Protein AF-A0A6J4C151-F1 (afdb_monomer_lite)

Radius of gyration: 18.86 Å; chains: 1; bounding box: 38×28×60 Å

pLDDT: mean 83.02, std 11.81, range [50.34, 97.19]

Structure (mmCIF, N/CA/C/O backbone):
data_AF-A0A6J4C151-F1
#
_entry.id   AF-A0A6J4C151-F1
#
loop_
_atom_site.group_PDB
_atom_site.id
_atom_site.type_symbol
_ato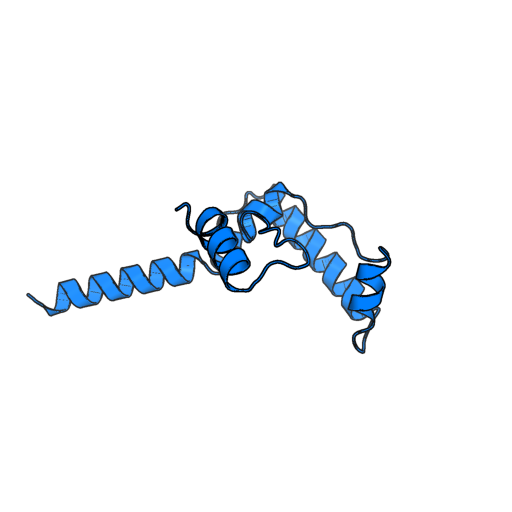m_site.label_atom_id
_atom_site.label_alt_id
_atom_site.label_comp_id
_atom_site.label_asym_id
_atom_site.label_entity_id
_atom_site.label_seq_id
_atom_site.pdbx_PDB_ins_code
_atom_site.Cartn_x
_atom_site.Cartn_y
_atom_site.Cartn_z
_atom_site.occupancy
_atom_site.B_iso_or_equiv
_atom_site.auth_seq_id
_atom_site.auth_comp_id
_atom_site.auth_asym_id
_atom_site.auth_atom_id
_atom_site.pdbx_PDB_model_num
ATOM 1 N N . MET A 1 1 ? 0.655 -10.866 43.749 1.00 53.38 1 MET A N 1
ATOM 2 C CA . MET A 1 1 ? -0.106 -10.096 42.730 1.00 53.38 1 MET A CA 1
ATOM 3 C C . MET A 1 1 ? 0.622 -9.912 41.384 1.00 53.38 1 MET A C 1
ATOM 5 O O . MET A 1 1 ? 0.074 -9.302 40.478 1.00 53.38 1 MET A O 1
ATOM 9 N N . THR A 1 2 ? 1.808 -10.494 41.179 1.00 57.44 2 THR A N 1
ATOM 10 C CA . THR A 1 2 ? 2.691 -10.207 40.026 1.00 57.44 2 THR A CA 1
ATOM 11 C C . THR A 1 2 ? 2.332 -10.948 38.724 1.00 57.44 2 THR A C 1
ATOM 13 O O . THR A 1 2 ? 2.650 -10.471 37.638 1.00 57.44 2 THR A O 1
ATOM 16 N N . ARG A 1 3 ? 1.630 -12.093 38.795 1.00 58.94 3 ARG A N 1
ATOM 17 C CA . ARG A 1 3 ? 1.279 -12.910 37.610 1.00 58.94 3 ARG A CA 1
ATOM 18 C C . ARG A 1 3 ? 0.208 -12.277 36.711 1.00 58.94 3 ARG A C 1
ATOM 20 O O . ARG A 1 3 ? 0.320 -12.370 35.494 1.00 58.94 3 ARG A O 1
ATOM 27 N N . ILE A 1 4 ? -0.790 -11.605 37.291 1.00 65.81 4 ILE A N 1
ATOM 28 C CA . ILE A 1 4 ? -1.914 -11.009 36.540 1.00 65.81 4 ILE A CA 1
ATOM 29 C C . ILE A 1 4 ? -1.449 -9.783 35.738 1.00 65.81 4 ILE A C 1
ATOM 31 O O . ILE A 1 4 ? -1.783 -9.648 34.563 1.00 65.81 4 ILE A O 1
ATOM 35 N N . ALA A 1 5 ? -0.604 -8.932 36.330 1.00 66.00 5 ALA A N 1
ATOM 36 C CA . ALA A 1 5 ? -0.032 -7.771 35.644 1.00 66.00 5 ALA A CA 1
ATOM 37 C C . ALA A 1 5 ? 0.896 -8.168 34.476 1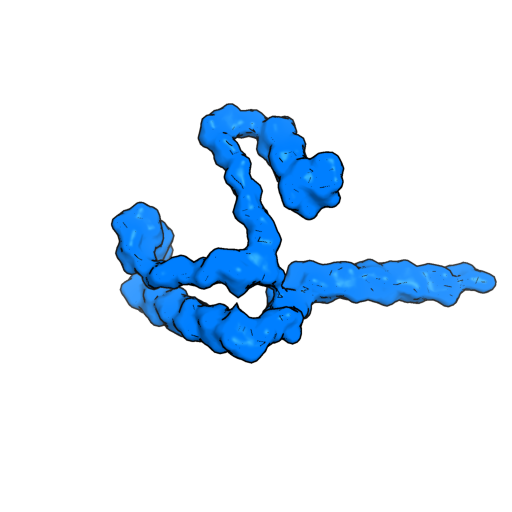.00 66.00 5 ALA A C 1
ATOM 39 O O . ALA A 1 5 ? 0.895 -7.514 33.434 1.00 66.00 5 ALA A O 1
ATOM 40 N N . GLY A 1 6 ? 1.654 -9.264 34.622 1.00 69.69 6 GLY A N 1
ATOM 41 C CA . GLY A 1 6 ? 2.495 -9.806 33.549 1.00 69.69 6 GLY A CA 1
ATOM 42 C C . GLY A 1 6 ? 1.695 -10.407 32.386 1.00 69.69 6 GLY A C 1
ATOM 43 O O . GLY A 1 6 ? 2.072 -10.230 31.230 1.00 69.69 6 GLY A O 1
ATOM 44 N N . LEU A 1 7 ? 0.570 -11.068 32.677 1.00 71.75 7 LEU A N 1
ATOM 45 C CA . LEU A 1 7 ? -0.361 -11.585 31.666 1.00 71.75 7 LEU A CA 1
ATOM 46 C C . LEU A 1 7 ? -1.015 -10.461 30.861 1.00 71.75 7 LEU A C 1
ATOM 48 O O . LEU A 1 7 ? -1.066 -10.541 29.637 1.00 71.75 7 LEU A O 1
ATOM 52 N N . ARG A 1 8 ? -1.450 -9.390 31.534 1.00 70.75 8 ARG A N 1
ATOM 53 C CA . ARG A 1 8 ? -2.087 -8.248 30.872 1.00 70.75 8 ARG A CA 1
ATOM 54 C C . ARG A 1 8 ? -1.147 -7.551 29.888 1.00 70.75 8 ARG A C 1
ATOM 56 O O . ARG A 1 8 ? -1.505 -7.416 28.729 1.00 70.75 8 ARG A O 1
ATOM 63 N N . ARG A 1 9 ? 0.104 -7.274 30.280 1.00 66.25 9 ARG A N 1
ATOM 64 C CA . ARG A 1 9 ? 1.110 -6.710 29.354 1.00 66.25 9 ARG A CA 1
ATOM 65 C C . ARG A 1 9 ? 1.369 -7.585 28.129 1.00 66.25 9 ARG A C 1
ATOM 67 O O . ARG A 1 9 ? 1.597 -7.059 27.048 1.00 66.25 9 ARG A O 1
ATOM 74 N N . ARG A 1 10 ? 1.370 -8.913 28.289 1.00 66.19 10 ARG A N 1
ATOM 75 C CA . ARG A 1 10 ? 1.556 -9.840 27.161 1.00 66.19 10 ARG A CA 1
ATOM 76 C C . ARG A 1 10 ? 0.361 -9.812 26.211 1.00 66.19 10 ARG A C 1
ATOM 78 O O . ARG A 1 10 ? 0.567 -9.808 25.005 1.00 66.19 10 ARG A O 1
ATOM 85 N N . LEU A 1 11 ? -0.860 -9.757 26.741 1.00 70.12 11 LEU A N 1
ATOM 86 C CA . LEU A 1 11 ? -2.075 -9.610 25.936 1.00 70.12 11 LEU A CA 1
ATOM 87 C C . LEU A 1 11 ? -2.115 -8.264 25.206 1.00 70.12 11 LEU A C 1
ATOM 89 O O . LEU A 1 11 ? -2.436 -8.233 24.019 1.00 70.12 11 LEU A O 1
ATOM 93 N N . ASP A 1 12 ? -1.722 -7.182 25.875 1.00 64.94 12 ASP A N 1
ATOM 94 C CA . ASP A 1 12 ? -1.631 -5.854 25.267 1.00 64.94 12 ASP A CA 1
ATOM 95 C C . ASP A 1 12 ? -0.592 -5.851 24.133 1.00 64.94 12 ASP A C 1
ATOM 97 O O . ASP A 1 12 ? -0.889 -5.408 23.027 1.00 64.94 12 ASP A O 1
ATOM 101 N N . ALA A 1 13 ? 0.588 -6.442 24.356 1.00 62.97 13 ALA A N 1
ATOM 102 C CA . ALA A 1 13 ? 1.622 -6.575 23.330 1.00 62.97 13 ALA A CA 1
ATOM 103 C C . ALA A 1 13 ? 1.144 -7.397 22.121 1.00 62.97 13 ALA A C 1
ATOM 105 O O . ALA A 1 13 ? 1.309 -6.956 20.988 1.00 62.97 13 ALA A O 1
ATOM 106 N N . ILE A 1 14 ? 0.494 -8.546 22.344 1.00 62.56 14 IL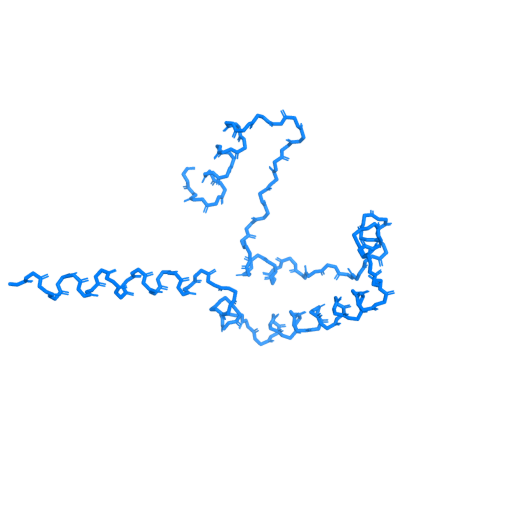E A N 1
ATOM 107 C CA . ILE A 1 14 ? -0.067 -9.378 21.265 1.00 62.56 14 ILE A CA 1
ATOM 108 C C . ILE A 1 14 ? -1.137 -8.610 20.487 1.00 62.56 14 ILE A C 1
ATOM 110 O O . ILE A 1 14 ? -1.163 -8.667 19.260 1.00 62.56 14 ILE A O 1
A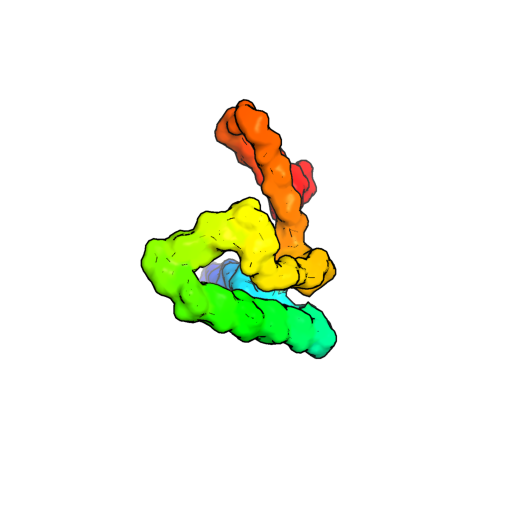TOM 114 N N . THR A 1 15 ? -1.999 -7.868 21.181 1.00 60.34 15 THR A N 1
ATOM 115 C CA . THR A 1 15 ? -3.068 -7.080 20.555 1.00 60.34 15 THR A CA 1
ATOM 116 C C . THR A 1 15 ? -2.492 -5.953 19.700 1.00 60.34 15 THR A C 1
ATOM 118 O O . THR A 1 15 ? -2.929 -5.759 18.565 1.00 60.34 15 THR A O 1
ATOM 121 N N . VAL A 1 16 ? -1.465 -5.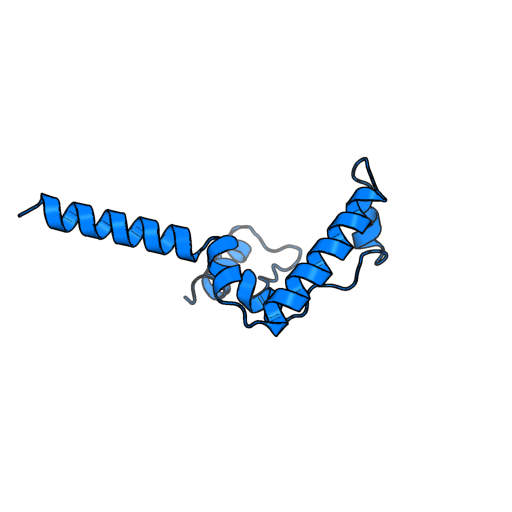254 20.197 1.00 63.25 16 VAL A N 1
ATOM 122 C CA . VAL A 1 16 ? -0.729 -4.229 19.445 1.00 63.25 16 VAL A CA 1
ATOM 123 C C . VAL A 1 16 ? -0.064 -4.843 18.213 1.00 63.25 16 VAL A C 1
ATOM 125 O O . VAL A 1 16 ? -0.293 -4.363 17.102 1.00 63.25 16 VAL A O 1
ATOM 128 N N . THR A 1 17 ? 0.676 -5.946 18.369 1.00 64.75 17 THR A N 1
ATOM 129 C CA . THR A 1 17 ? 1.314 -6.651 17.248 1.00 64.75 17 THR A CA 1
ATOM 130 C C . THR A 1 17 ? 0.287 -7.100 16.213 1.00 64.75 17 THR A C 1
ATOM 132 O O . THR A 1 17 ? 0.474 -6.853 15.024 1.00 64.75 17 THR A O 1
ATOM 135 N N . PHE A 1 18 ? -0.829 -7.692 16.648 1.00 67.44 18 PHE A N 1
ATOM 136 C CA . PHE A 1 18 ? -1.895 -8.138 15.756 1.00 67.44 18 PHE A CA 1
ATOM 137 C C . PHE A 1 18 ? -2.517 -6.963 15.002 1.00 67.44 18 PHE A C 1
ATOM 139 O O . PHE A 1 18 ? -2.643 -7.028 13.782 1.00 67.44 18 PHE A O 1
ATOM 146 N N . SER A 1 19 ? -2.824 -5.859 15.691 1.00 62.53 19 SER A N 1
ATOM 147 C CA . SER A 1 19 ? -3.412 -4.659 15.082 1.00 62.53 19 SER A CA 1
ATOM 148 C C . SER A 1 19 ? -2.538 -4.014 13.997 1.00 62.53 19 SER A C 1
ATOM 150 O O . SER A 1 19 ? -3.070 -3.354 13.103 1.00 62.53 19 SER A O 1
ATOM 152 N N . GLY A 1 20 ? -1.220 -4.234 14.051 1.00 72.12 20 GLY A N 1
ATOM 153 C CA . GLY A 1 20 ? -0.264 -3.766 13.049 1.00 72.12 20 GLY A CA 1
ATOM 154 C C . GLY A 1 20 ? -0.192 -4.637 11.790 1.00 72.12 20 GLY A C 1
ATOM 155 O O . GLY A 1 20 ? 0.317 -4.176 10.767 1.00 72.12 20 GLY A O 1
ATOM 156 N N . THR A 1 21 ? -0.714 -5.868 11.832 1.00 83.38 21 THR A N 1
ATOM 157 C CA . THR A 1 21 ? -0.661 -6.802 10.698 1.00 83.38 21 THR A CA 1
ATOM 158 C C . THR A 1 21 ? -1.569 -6.372 9.550 1.00 83.38 21 THR A C 1
ATOM 160 O O . THR A 1 21 ? -2.629 -5.778 9.754 1.00 83.38 21 THR A O 1
ATOM 163 N N . LEU A 1 22 ? -1.197 -6.749 8.324 1.00 85.38 22 LEU A N 1
ATOM 164 C CA . LEU A 1 22 ? -2.049 -6.553 7.151 1.00 85.38 22 LEU A CA 1
ATOM 165 C C . LEU A 1 22 ? -3.423 -7.220 7.333 1.00 85.38 22 LEU A C 1
ATOM 167 O O . LEU A 1 22 ? -4.438 -6.613 7.014 1.00 85.38 22 LEU A O 1
ATOM 171 N N . ALA A 1 23 ? -3.466 -8.424 7.915 1.00 83.19 23 ALA A N 1
ATOM 172 C CA . ALA A 1 23 ? -4.710 -9.146 8.180 1.00 83.19 23 ALA A CA 1
ATOM 173 C C . ALA A 1 23 ? -5.669 -8.348 9.080 1.00 83.19 23 ALA A C 1
ATOM 175 O O . ALA A 1 23 ? -6.843 -8.196 8.747 1.00 83.19 23 ALA A O 1
ATOM 176 N N . ALA A 1 24 ? -5.175 -7.773 10.180 1.00 85.31 24 ALA A N 1
ATOM 177 C CA . ALA A 1 24 ? -6.004 -6.953 11.062 1.00 85.31 24 ALA A CA 1
ATOM 178 C C . ALA A 1 24 ? -6.468 -5.651 10.398 1.00 85.31 24 ALA A C 1
ATOM 180 O O . ALA A 1 24 ? -7.583 -5.194 10.648 1.00 85.31 24 ALA A O 1
ATOM 181 N N . LYS A 1 25 ? -5.638 -5.053 9.539 1.00 89.00 25 LYS A N 1
ATOM 182 C CA . LYS A 1 25 ? -6.009 -3.846 8.792 1.00 89.00 25 LYS A CA 1
ATOM 183 C C . LYS A 1 25 ? -7.049 -4.133 7.709 1.00 89.00 25 LYS A C 1
ATOM 185 O O . LYS A 1 25 ? -7.971 -3.343 7.548 1.00 89.00 25 LYS A O 1
ATOM 190 N N . LEU A 1 26 ? -6.977 -5.291 7.050 1.00 91.38 26 LEU A N 1
ATOM 191 C CA . LEU A 1 26 ? -7.980 -5.742 6.078 1.00 91.38 26 LEU A CA 1
ATOM 192 C C . LEU A 1 26 ? -9.368 -5.949 6.698 1.00 91.38 26 LEU A C 1
ATOM 194 O O . LEU A 1 26 ? -10.365 -5.731 6.017 1.00 91.38 26 LEU A O 1
ATOM 198 N N . ILE A 1 27 ? -9.445 -6.342 7.975 1.00 90.38 27 ILE A N 1
ATOM 199 C CA . ILE A 1 27 ? -10.717 -6.475 8.712 1.00 90.38 27 ILE A CA 1
ATOM 200 C C . ILE A 1 27 ? -11.374 -5.108 8.955 1.00 90.38 27 ILE A C 1
ATOM 202 O O . ILE A 1 27 ? -12.593 -5.019 9.045 1.00 90.38 27 ILE A O 1
ATOM 206 N N . LYS A 1 28 ? -10.577 -4.039 9.064 1.00 89.62 28 LYS A N 1
ATOM 207 C CA . LYS A 1 28 ? -11.059 -2.680 9.359 1.00 89.62 28 LYS A CA 1
ATOM 208 C C . LYS A 1 28 ? -11.511 -1.900 8.122 1.00 89.62 28 LYS A C 1
ATOM 210 O O . LYS A 1 28 ? -12.039 -0.803 8.277 1.00 89.62 28 LYS A O 1
ATOM 215 N N . LEU A 1 29 ? -11.275 -2.423 6.919 1.00 93.12 29 LEU A N 1
ATOM 216 C CA . LEU A 1 29 ? -11.723 -1.784 5.684 1.00 93.12 29 LEU A CA 1
ATOM 217 C C . LEU A 1 29 ? -13.251 -1.810 5.580 1.00 93.12 29 LEU A C 1
ATOM 219 O O . LEU A 1 29 ? -13.898 -2.766 6.011 1.00 93.12 29 LEU A O 1
ATOM 223 N N . THR A 1 30 ? -13.831 -0.789 4.946 1.00 96.38 30 THR A N 1
ATOM 224 C CA . THR A 1 30 ? -15.229 -0.877 4.503 1.00 96.38 30 THR A CA 1
ATOM 225 C C . THR A 1 30 ? -15.380 -1.957 3.427 1.00 96.38 30 THR A C 1
ATOM 227 O O . THR A 1 30 ? -14.401 -2.378 2.807 1.00 96.38 30 THR A O 1
ATOM 230 N N . VAL A 1 31 ? -16.616 -2.394 3.164 1.00 96.00 31 VAL A N 1
ATOM 231 C CA . VAL A 1 31 ? -16.901 -3.388 2.112 1.00 96.00 31 VAL A CA 1
ATOM 232 C C . VAL A 1 31 ? -16.357 -2.932 0.753 1.00 96.00 31 VAL A C 1
ATOM 234 O O . VAL A 1 31 ? -15.687 -3.705 0.071 1.00 96.00 31 VAL A O 1
ATOM 237 N N . ASP A 1 32 ? -16.563 -1.663 0.392 1.00 96.94 32 ASP A N 1
ATOM 238 C CA . ASP A 1 32 ? -16.051 -1.108 -0.864 1.00 96.94 32 ASP A CA 1
ATOM 239 C C . ASP A 1 32 ? -14.523 -1.044 -0.907 1.00 96.94 32 ASP A C 1
ATOM 241 O O . ASP A 1 32 ? -13.921 -1.415 -1.912 1.00 96.94 32 ASP A O 1
ATOM 245 N N . GLN A 1 33 ? -13.875 -0.630 0.184 1.00 96.00 33 GLN A N 1
ATOM 246 C CA . GLN A 1 33 ? -12.412 -0.592 0.258 1.00 96.00 33 GLN A CA 1
ATOM 247 C C . GLN A 1 33 ? -11.807 -1.992 0.165 1.00 96.00 33 GLN A C 1
ATOM 249 O O . GLN A 1 33 ? -10.779 -2.192 -0.484 1.00 96.00 33 GLN A O 1
ATOM 254 N N . ARG A 1 34 ? -12.456 -2.980 0.791 1.00 96.75 34 ARG A N 1
ATOM 255 C CA . ARG A 1 34 ? -12.040 -4.376 0.710 1.00 96.75 34 ARG A CA 1
ATOM 256 C C . ARG A 1 34 ? -12.165 -4.908 -0.714 1.00 96.75 34 ARG A C 1
ATOM 258 O O . ARG A 1 34 ? -11.215 -5.505 -1.208 1.00 96.75 34 ARG A O 1
ATOM 265 N N . ARG A 1 35 ? -13.282 -4.626 -1.389 1.00 97.19 35 ARG A N 1
ATOM 266 C CA . ARG A 1 35 ? -13.476 -4.975 -2.801 1.00 97.19 35 ARG A CA 1
ATOM 267 C C . ARG A 1 35 ? -12.388 -4.363 -3.685 1.00 97.19 35 ARG A C 1
ATOM 269 O O . ARG A 1 35 ? -11.774 -5.078 -4.467 1.00 97.19 35 ARG A O 1
ATOM 276 N N . GLN A 1 36 ? -12.096 -3.072 -3.519 1.00 97.12 36 GLN A N 1
ATOM 277 C CA . GLN A 1 36 ? -11.036 -2.393 -4.274 1.00 97.12 36 GLN A CA 1
ATOM 278 C C . GLN A 1 36 ? -9.651 -3.010 -4.033 1.00 97.12 36 GLN A C 1
ATOM 280 O O . GLN A 1 36 ? -8.864 -3.137 -4.972 1.00 97.12 36 GLN A O 1
ATOM 285 N N . TYR A 1 37 ? -9.346 -3.400 -2.789 1.00 96.06 37 TYR A N 1
ATOM 286 C CA . TYR A 1 37 ? -8.106 -4.105 -2.468 1.00 96.06 37 TYR A CA 1
ATOM 287 C C . TYR A 1 37 ? -8.034 -5.475 -3.145 1.00 96.06 37 TYR A C 1
ATOM 289 O O . TYR A 1 37 ? -7.009 -5.787 -3.746 1.00 96.06 37 TYR A O 1
ATOM 297 N N . ASP A 1 38 ? -9.099 -6.274 -3.066 1.00 95.88 38 ASP A N 1
ATOM 298 C CA . ASP A 1 38 ? -9.128 -7.615 -3.654 1.00 95.88 38 ASP A CA 1
ATOM 299 C C . ASP A 1 38 ? -9.009 -7.541 -5.191 1.00 95.88 38 ASP A C 1
ATOM 301 O O . ASP A 1 38 ? -8.171 -8.227 -5.771 1.00 95.88 38 ASP A O 1
ATOM 305 N N . GLU A 1 39 ? -9.725 -6.620 -5.847 1.00 96.94 39 GLU A N 1
ATOM 306 C CA . GLU A 1 39 ? -9.590 -6.367 -7.290 1.00 96.94 39 GLU A CA 1
ATOM 307 C C . GLU A 1 39 ? -8.165 -5.935 -7.678 1.00 96.94 39 GLU A C 1
ATOM 309 O O . GLU A 1 39 ? -7.620 -6.378 -8.691 1.00 96.94 39 GLU A O 1
ATOM 314 N N . TRP A 1 40 ? -7.542 -5.052 -6.889 1.00 96.00 40 TRP A N 1
ATOM 315 C CA . TRP A 1 40 ? -6.155 -4.643 -7.112 1.00 96.00 40 TRP A CA 1
ATOM 316 C C . TRP A 1 40 ? -5.182 -5.812 -6.931 1.00 96.00 40 TRP A C 1
ATOM 318 O O . TRP A 1 40 ? -4.305 -6.005 -7.773 1.00 96.00 40 TRP A O 1
ATOM 328 N N . ARG A 1 41 ? -5.352 -6.613 -5.874 1.00 95.25 41 ARG A N 1
ATOM 329 C CA . ARG A 1 41 ? -4.528 -7.794 -5.591 1.00 95.25 41 ARG A CA 1
ATOM 330 C C . ARG A 1 41 ? -4.582 -8.780 -6.752 1.00 95.25 41 ARG A C 1
ATOM 332 O O . ARG A 1 41 ? -3.538 -9.276 -7.164 1.00 95.25 41 ARG A O 1
ATOM 339 N N . ASP A 1 42 ? -5.768 -9.032 -7.291 1.00 96.31 42 ASP A N 1
ATOM 340 C CA . ASP A 1 42 ? -5.950 -9.982 -8.386 1.00 96.31 42 ASP A CA 1
ATOM 341 C C . ASP A 1 42 ? -5.293 -9.470 -9.681 1.00 96.31 42 ASP A C 1
ATOM 343 O O . ASP A 1 42 ? -4.588 -10.225 -10.352 1.00 96.31 42 ASP A O 1
ATOM 347 N N . ARG A 1 43 ? -5.397 -8.164 -9.984 1.00 95.44 43 ARG A N 1
ATOM 348 C CA . ARG A 1 43 ? -4.652 -7.547 -11.102 1.00 95.44 43 ARG A CA 1
ATOM 349 C C . ARG A 1 43 ? -3.137 -7.651 -10.924 1.00 95.44 43 ARG A C 1
ATOM 351 O O . ARG A 1 43 ? -2.435 -7.961 -11.882 1.00 95.44 43 ARG A O 1
ATOM 358 N N . MET A 1 44 ? -2.632 -7.405 -9.715 1.00 92.75 44 MET A N 1
ATOM 359 C CA . MET A 1 44 ? -1.205 -7.547 -9.416 1.00 92.75 44 MET A CA 1
ATOM 360 C C . MET A 1 44 ? -0.742 -8.998 -9.551 1.00 92.75 44 MET A C 1
ATOM 362 O O . MET A 1 44 ? 0.334 -9.236 -10.087 1.00 92.75 44 MET A O 1
ATOM 366 N N . ALA A 1 45 ? -1.543 -9.968 -9.102 1.00 93.06 45 ALA A N 1
ATOM 367 C CA . ALA A 1 45 ? -1.220 -11.386 -9.226 1.00 93.06 45 ALA A CA 1
ATOM 368 C C . ALA A 1 45 ? -1.095 -11.811 -10.696 1.00 93.06 45 ALA A C 1
ATOM 370 O O . ALA A 1 45 ? -0.120 -12.466 -11.056 1.00 93.06 45 ALA A O 1
ATOM 371 N N . VAL A 1 46 ? -2.032 -11.380 -11.550 1.00 94.88 46 VAL A N 1
ATOM 372 C CA . VAL A 1 46 ? -1.953 -11.604 -13.003 1.00 94.88 46 VAL A CA 1
ATOM 373 C C . VAL A 1 46 ? -0.714 -10.933 -13.590 1.00 94.88 46 VAL A C 1
ATOM 375 O O . VAL A 1 46 ? 0.022 -11.570 -14.332 1.00 94.88 46 VAL A O 1
ATOM 378 N N . PHE A 1 47 ? -0.441 -9.679 -13.225 1.00 93.62 47 PHE A N 1
ATOM 379 C CA . PHE A 1 47 ? 0.740 -8.962 -13.700 1.00 93.62 47 PHE A CA 1
ATOM 380 C C . PHE A 1 47 ? 2.042 -9.688 -13.345 1.00 93.62 47 PHE A C 1
ATOM 382 O O . PHE A 1 47 ? 2.842 -9.963 -14.231 1.00 93.62 47 PHE A O 1
ATOM 389 N N . TYR A 1 48 ? 2.243 -10.070 -12.081 1.00 90.69 48 TYR A N 1
ATOM 390 C CA . TYR A 1 48 ? 3.445 -10.808 -11.680 1.00 90.69 48 TYR A CA 1
ATOM 391 C C . TYR A 1 48 ? 3.550 -12.179 -12.354 1.00 90.69 48 TYR A C 1
ATOM 393 O O . TYR A 1 48 ? 4.654 -12.609 -12.672 1.00 90.69 48 TYR A O 1
ATOM 401 N N . ALA A 1 49 ? 2.425 -12.853 -12.607 1.00 92.25 49 ALA A N 1
ATOM 402 C CA . ALA A 1 49 ? 2.419 -14.113 -13.345 1.00 92.25 49 ALA A CA 1
ATOM 403 C C . ALA A 1 49 ? 2.814 -13.941 -14.824 1.00 92.25 49 ALA A C 1
ATOM 405 O O . ALA A 1 49 ? 3.397 -14.857 -15.399 1.00 92.25 49 ALA A O 1
ATOM 406 N N . SER A 1 50 ? 2.534 -12.781 -15.426 1.00 93.06 50 SER A N 1
ATOM 407 C CA . SER A 1 50 ? 2.934 -12.448 -16.801 1.00 93.06 50 SER A CA 1
ATOM 408 C C . SER A 1 50 ? 4.421 -12.112 -16.949 1.00 93.06 50 SER A C 1
ATOM 410 O O . SER A 1 50 ? 4.932 -12.156 -18.064 1.00 93.06 50 SER A O 1
ATOM 412 N N . TYR A 1 51 ? 5.109 -11.792 -15.849 1.00 90.38 51 TYR A N 1
ATOM 413 C CA . TYR A 1 51 ? 6.532 -11.434 -15.831 1.00 90.38 51 TYR A CA 1
ATOM 414 C C . TYR A 1 51 ? 7.307 -12.294 -14.818 1.00 90.38 51 TYR A C 1
ATOM 416 O O . TYR A 1 51 ? 7.764 -11.779 -13.785 1.00 90.38 51 TYR A O 1
ATOM 424 N N . PRO A 1 52 ? 7.449 -13.609 -15.081 1.00 78.31 52 PRO A N 1
ATOM 425 C CA . PRO A 1 52 ? 8.362 -14.450 -14.317 1.00 78.31 52 PRO A CA 1
ATOM 426 C C . PRO A 1 52 ? 9.803 -13.913 -14.449 1.00 78.31 52 PRO A C 1
ATOM 428 O O . PRO A 1 52 ? 10.114 -13.163 -15.365 1.00 78.31 52 PRO A O 1
ATOM 431 N N . ASP A 1 53 ? 10.678 -14.248 -13.502 1.00 78.56 53 ASP A N 1
ATOM 432 C CA . ASP A 1 53 ? 12.108 -13.870 -13.502 1.00 78.56 53 ASP A CA 1
ATOM 433 C C . ASP A 1 53 ? 12.450 -12.407 -13.145 1.00 78.56 53 ASP A C 1
ATOM 435 O O . ASP A 1 53 ? 13.564 -11.935 -13.359 1.00 78.56 53 ASP A O 1
ATOM 439 N N . GLY A 1 54 ? 11.530 -11.691 -12.488 1.00 73.69 54 GLY A N 1
ATOM 440 C CA . GLY A 1 54 ? 11.826 -10.393 -11.859 1.00 73.69 54 GLY A CA 1
ATOM 441 C C . GLY A 1 54 ? 11.719 -9.183 -12.791 1.00 73.69 54 GLY A C 1
ATOM 442 O O . GLY A 1 54 ? 11.876 -8.046 -12.336 1.00 73.69 54 GLY A O 1
ATOM 443 N N . GLU A 1 55 ? 11.353 -9.395 -14.057 1.00 89.25 55 GLU A N 1
ATOM 444 C CA . GLU A 1 55 ? 11.090 -8.324 -15.027 1.00 89.25 55 GLU A CA 1
ATOM 445 C C . GLU A 1 55 ? 9.937 -7.404 -14.602 1.00 89.25 55 GLU A C 1
ATOM 447 O O . GLU A 1 55 ? 9.917 -6.225 -14.959 1.00 89.25 55 GLU A O 1
ATOM 452 N N . ALA A 1 56 ? 9.018 -7.907 -13.769 1.00 89.06 56 ALA A N 1
ATOM 453 C CA . ALA A 1 56 ? 7.886 -7.156 -13.233 1.00 89.06 56 ALA A CA 1
ATOM 454 C C . ALA A 1 56 ? 8.298 -5.810 -12.610 1.00 89.06 56 ALA A C 1
ATOM 456 O O . ALA A 1 56 ? 7.579 -4.820 -12.735 1.00 89.06 56 ALA A O 1
ATOM 457 N N . TYR A 1 57 ? 9.463 -5.751 -11.956 1.00 84.75 57 TYR A N 1
ATOM 458 C CA . TYR A 1 57 ? 9.965 -4.508 -11.370 1.00 84.75 57 TYR A CA 1
ATOM 459 C C . TYR A 1 57 ? 10.334 -3.469 -12.440 1.00 84.75 57 TYR A C 1
ATOM 461 O O . TYR A 1 57 ? 9.970 -2.300 -12.310 1.00 84.75 57 TYR A O 1
ATOM 469 N N . GLY A 1 58 ? 11.000 -3.894 -13.518 1.00 88.19 58 GLY A N 1
ATOM 470 C CA . GLY A 1 58 ? 11.334 -3.017 -14.643 1.00 88.19 58 GLY A CA 1
ATOM 471 C C . GLY A 1 58 ? 10.082 -2.470 -15.327 1.00 88.19 58 GLY A C 1
ATOM 472 O O . GLY A 1 58 ? 9.980 -1.269 -15.562 1.00 88.19 58 GLY A O 1
ATOM 473 N N . GLN A 1 59 ? 9.086 -3.329 -15.538 1.00 91.50 59 GLN A N 1
ATOM 474 C CA . GLN A 1 59 ? 7.789 -2.945 -16.104 1.00 91.50 59 GLN A CA 1
ATOM 475 C C . GLN A 1 59 ? 7.052 -1.923 -15.222 1.00 91.50 59 GLN A C 1
ATOM 477 O O . GLN A 1 59 ? 6.509 -0.939 -15.721 1.00 91.50 59 GLN A O 1
ATOM 482 N N . MET A 1 60 ? 7.088 -2.085 -13.892 1.00 87.62 60 MET A N 1
ATOM 483 C CA . MET A 1 60 ? 6.505 -1.094 -12.978 1.00 87.62 60 MET A CA 1
ATOM 484 C C . MET A 1 60 ? 7.193 0.275 -13.064 1.00 87.62 60 MET A C 1
ATOM 486 O O . MET A 1 60 ? 6.503 1.290 -12.995 1.00 87.62 60 MET A O 1
ATOM 490 N N . ILE A 1 61 ? 8.522 0.322 -13.221 1.00 86.12 61 ILE A N 1
ATOM 491 C CA . ILE A 1 61 ? 9.263 1.588 -13.382 1.00 86.12 61 ILE A CA 1
ATOM 492 C C . ILE A 1 61 ? 8.909 2.272 -14.705 1.00 86.12 61 ILE A C 1
ATOM 494 O O . ILE A 1 61 ? 8.790 3.496 -14.743 1.00 86.12 61 ILE A O 1
ATOM 498 N N . ASN A 1 62 ? 8.701 1.492 -15.765 1.00 90.12 62 ASN A N 1
ATOM 499 C CA . ASN A 1 62 ? 8.331 2.007 -17.083 1.00 90.12 62 ASN A CA 1
ATOM 500 C C . ASN A 1 62 ? 6.873 2.491 -17.163 1.00 90.12 62 ASN A C 1
ATOM 502 O O . ASN A 1 62 ? 6.492 3.127 -18.141 1.00 90.12 62 ASN A O 1
ATOM 506 N N . GLY A 1 63 ? 6.070 2.251 -16.121 1.00 88.62 63 GLY A N 1
ATOM 507 C CA . GLY A 1 63 ? 4.663 2.650 -16.074 1.00 88.62 63 GLY A CA 1
ATOM 508 C C . GLY A 1 63 ? 3.700 1.621 -16.669 1.00 88.62 63 GLY A C 1
ATOM 509 O O . GLY A 1 63 ? 2.503 1.891 -16.722 1.00 88.62 63 GLY A O 1
ATOM 510 N N . ASP A 1 64 ? 4.188 0.433 -17.029 1.00 91.69 64 ASP A N 1
ATOM 511 C CA . ASP A 1 64 ? 3.400 -0.666 -17.606 1.00 91.69 64 ASP A CA 1
ATOM 512 C C . ASP A 1 64 ? 2.706 -1.533 -16.535 1.00 91.69 64 ASP A C 1
ATOM 514 O O . ASP A 1 64 ? 2.092 -2.563 -16.820 1.00 91.69 64 ASP A O 1
ATOM 518 N N . GLY A 1 65 ? 2.804 -1.124 -15.267 1.00 89.88 65 GLY A N 1
ATOM 519 C CA . GLY A 1 65 ? 2.147 -1.784 -14.146 1.00 89.88 65 GLY A CA 1
ATOM 520 C C . GLY A 1 65 ? 0.626 -1.561 -14.111 1.00 89.88 65 GLY A C 1
ATOM 521 O O . GLY A 1 65 ? 0.110 -0.590 -14.670 1.00 89.88 65 GLY A O 1
ATOM 522 N N . PRO A 1 66 ? -0.126 -2.411 -13.387 1.00 92.38 66 PRO A N 1
ATOM 523 C CA . PRO A 1 66 ? -1.542 -2.180 -13.143 1.00 92.38 66 PRO A CA 1
ATOM 524 C C . PRO A 1 66 ? -1.776 -0.849 -12.427 1.00 92.38 66 PRO A C 1
ATOM 526 O O . PRO A 1 66 ? -0.922 -0.365 -11.680 1.00 92.38 66 PRO A O 1
ATOM 529 N N . SER A 1 67 ? -2.982 -0.297 -12.578 1.00 91.88 67 SER A N 1
ATOM 530 C CA . SER A 1 67 ? -3.365 0.916 -11.856 1.00 91.88 67 SER A CA 1
ATOM 531 C C . SER A 1 67 ? -3.118 0.765 -10.348 1.00 91.88 67 SER A C 1
ATOM 533 O O . SER A 1 67 ? -3.460 -0.278 -9.769 1.00 91.88 67 SER A O 1
ATOM 535 N N . PRO A 1 68 ? -2.549 1.795 -9.698 1.00 91.31 68 PRO A N 1
ATOM 536 C CA . PRO A 1 68 ? -2.183 1.725 -8.294 1.00 91.31 68 PRO A CA 1
ATOM 537 C C . PRO A 1 68 ? -3.414 1.540 -7.406 1.00 91.31 68 PRO A C 1
ATOM 539 O O . PRO A 1 68 ? -4.531 1.928 -7.757 1.00 91.31 68 PRO A O 1
ATOM 542 N N . LEU A 1 69 ? -3.191 0.975 -6.218 1.00 92.38 69 LEU A N 1
ATOM 543 C CA . LEU A 1 69 ? -4.224 0.878 -5.192 1.00 92.38 69 LEU A CA 1
ATOM 544 C C . LEU A 1 69 ? -4.757 2.288 -4.854 1.00 92.38 69 LEU A C 1
ATOM 546 O O . LEU A 1 69 ? -3.941 3.193 -4.628 1.00 92.38 69 LEU A O 1
ATOM 550 N N . PRO A 1 70 ? -6.089 2.489 -4.782 1.00 93.38 70 PRO A N 1
ATOM 551 C CA . PRO A 1 70 ? -6.676 3.777 -4.429 1.00 93.38 70 PRO A CA 1
ATOM 552 C C . PRO A 1 70 ? -6.089 4.356 -3.140 1.00 93.38 70 PRO A C 1
ATOM 554 O O . PRO A 1 70 ? -5.763 3.634 -2.192 1.00 93.38 70 PRO A O 1
ATOM 557 N N . ARG A 1 71 ? -5.906 5.682 -3.122 1.00 90.31 71 ARG A N 1
ATOM 558 C CA . ARG A 1 71 ? -5.152 6.379 -2.069 1.00 90.31 71 ARG A CA 1
ATOM 559 C C . ARG A 1 71 ? -5.734 6.131 -0.681 1.00 90.31 71 ARG A C 1
ATOM 561 O O . ARG A 1 71 ? -4.970 5.939 0.257 1.00 90.31 71 ARG A O 1
ATOM 568 N N . ASP A 1 72 ? -7.049 6.170 -0.544 1.00 91.88 72 ASP A N 1
ATOM 569 C CA . ASP A 1 72 ? -7.763 5.957 0.715 1.00 91.88 72 ASP A CA 1
ATOM 570 C C . ASP A 1 72 ? -7.571 4.529 1.250 1.00 91.88 72 ASP A C 1
ATOM 572 O O . ASP A 1 72 ? -7.208 4.364 2.415 1.00 91.88 72 ASP A O 1
ATOM 576 N N . VAL A 1 73 ? -7.691 3.510 0.391 1.00 93.88 73 VAL A N 1
ATOM 577 C CA . VAL A 1 73 ? -7.428 2.107 0.753 1.00 93.88 73 VAL A CA 1
ATOM 578 C C . VAL A 1 73 ? -5.963 1.919 1.143 1.00 93.88 73 VAL A C 1
ATOM 580 O O . VAL A 1 73 ? -5.646 1.302 2.161 1.00 93.88 73 VAL A O 1
ATOM 583 N N . ARG A 1 74 ? -5.044 2.505 0.370 1.00 91.12 74 ARG A N 1
ATOM 584 C CA . ARG A 1 74 ? -3.605 2.450 0.642 1.00 91.12 74 ARG A CA 1
ATOM 585 C C . ARG A 1 74 ? -3.252 3.085 1.986 1.00 91.12 74 ARG A C 1
ATOM 587 O O . ARG A 1 74 ? -2.471 2.504 2.733 1.00 91.12 74 ARG A O 1
ATOM 594 N N . LEU A 1 75 ? -3.825 4.246 2.308 1.00 88.69 75 LEU A N 1
ATOM 595 C CA . LEU A 1 75 ? -3.628 4.907 3.600 1.00 88.69 75 LEU A CA 1
ATOM 596 C C . LEU A 1 75 ? -4.206 4.078 4.752 1.00 88.69 75 LEU A C 1
ATOM 598 O O . LEU A 1 75 ? -3.559 3.961 5.790 1.00 88.69 75 LEU A O 1
ATOM 602 N N . ALA A 1 76 ? -5.374 3.460 4.568 1.00 88.44 76 ALA A N 1
ATOM 603 C CA . ALA A 1 76 ? -5.979 2.598 5.581 1.00 88.44 76 ALA A CA 1
ATOM 604 C C . ALA A 1 76 ? -5.116 1.358 5.894 1.00 88.44 76 ALA A C 1
ATOM 606 O O . ALA A 1 76 ? -5.017 0.938 7.048 1.00 88.44 76 ALA A O 1
ATOM 607 N N . LEU A 1 77 ? -4.450 0.789 4.883 1.00 89.38 77 LEU A N 1
ATOM 608 C CA . LEU A 1 77 ? -3.606 -0.401 5.037 1.00 89.38 77 LEU A CA 1
ATOM 609 C C . LEU A 1 77 ? -2.165 -0.089 5.463 1.00 89.38 77 LEU A C 1
ATOM 611 O O . LEU A 1 77 ? -1.572 -0.824 6.255 1.00 89.38 77 LEU A O 1
ATOM 615 N N . PHE A 1 78 ? -1.571 0.989 4.964 1.00 85.12 78 PHE A N 1
ATOM 616 C CA . PHE A 1 78 ? -0.127 1.219 5.092 1.00 85.12 78 PHE A CA 1
ATOM 617 C C . PHE A 1 78 ? 0.233 2.542 5.767 1.00 85.12 78 PHE A C 1
ATOM 619 O O . PHE A 1 78 ? 1.398 2.753 6.084 1.00 85.12 78 PHE A O 1
ATOM 626 N N . GLY A 1 79 ? -0.748 3.399 6.053 1.00 82.88 79 GLY A N 1
ATOM 627 C CA . GLY A 1 79 ? -0.497 4.746 6.551 1.00 82.88 79 GLY A CA 1
ATOM 628 C C . GLY A 1 79 ? 0.046 5.675 5.464 1.00 82.88 79 GLY A C 1
ATOM 629 O O . GLY A 1 79 ? 0.029 5.359 4.270 1.00 82.88 79 GLY A O 1
ATOM 630 N N . ALA A 1 80 ? 0.495 6.861 5.877 1.00 78.94 80 ALA A N 1
ATOM 631 C CA . ALA A 1 80 ? 1.072 7.846 4.970 1.00 78.94 80 ALA A CA 1
ATOM 632 C C . ALA A 1 80 ? 2.344 7.308 4.296 1.00 78.94 80 ALA A C 1
ATOM 634 O O . ALA A 1 80 ? 3.174 6.663 4.934 1.00 78.94 80 ALA A O 1
ATOM 635 N N . THR A 1 81 ? 2.523 7.606 3.003 1.00 74.06 81 THR A N 1
ATOM 636 C CA . THR A 1 81 ? 3.824 7.374 2.361 1.00 74.06 81 THR A CA 1
ATOM 637 C C . THR A 1 81 ? 4.842 8.303 2.994 1.00 74.06 81 THR A C 1
ATOM 639 O O . THR A 1 81 ? 4.655 9.520 2.983 1.00 74.06 81 THR A O 1
ATOM 642 N N . ILE A 1 82 ? 5.934 7.737 3.486 1.00 77.25 82 ILE A N 1
ATOM 643 C CA . ILE A 1 82 ? 7.066 8.509 3.980 1.00 77.25 82 ILE A CA 1
ATOM 644 C C . ILE A 1 82 ? 7.945 8.828 2.773 1.00 77.25 82 ILE A C 1
ATOM 646 O O . ILE A 1 82 ? 8.622 7.955 2.237 1.00 77.25 82 ILE A O 1
ATOM 650 N N . GLY A 1 83 ? 7.873 10.069 2.294 1.00 77.25 83 GLY A N 1
ATOM 651 C CA . GLY A 1 83 ? 8.755 10.552 1.238 1.00 77.25 83 GLY A CA 1
ATOM 652 C C . GLY A 1 83 ? 10.119 10.891 1.825 1.00 77.25 83 GLY A C 1
ATOM 653 O O . GLY A 1 83 ? 10.234 11.871 2.558 1.00 77.25 83 GLY A O 1
ATOM 654 N N . ILE A 1 84 ? 11.137 10.090 1.513 1.00 81.44 84 ILE A N 1
ATOM 655 C CA . ILE A 1 84 ? 12.527 10.387 1.873 1.00 81.44 84 ILE A CA 1
ATOM 656 C C . ILE A 1 84 ? 13.189 11.038 0.652 1.00 81.44 84 ILE A C 1
ATOM 658 O O . ILE A 1 84 ? 13.244 10.399 -0.401 1.00 81.44 84 ILE A O 1
ATOM 662 N N . PRO A 1 85 ? 13.647 12.301 0.744 1.00 82.75 85 PRO A N 1
ATOM 663 C CA . PRO A 1 85 ? 14.303 12.973 -0.368 1.00 82.75 85 PRO A CA 1
ATOM 664 C C . PRO A 1 85 ? 15.556 12.227 -0.823 1.00 82.75 85 PRO A C 1
ATOM 666 O O . PRO A 1 85 ? 16.337 11.737 -0.004 1.00 82.75 85 PRO A O 1
ATOM 669 N N . THR A 1 86 ? 15.785 12.203 -2.133 1.00 80.88 86 THR A N 1
ATOM 670 C CA . THR A 1 86 ? 17.034 11.693 -2.700 1.00 80.88 86 THR A CA 1
ATOM 671 C C . THR A 1 86 ? 18.211 12.508 -2.156 1.00 80.88 86 THR A C 1
ATOM 673 O O . THR A 1 86 ? 18.217 13.732 -2.267 1.00 80.88 86 THR A O 1
ATOM 676 N N . GLY A 1 87 ? 19.193 11.833 -1.552 1.00 86.06 87 GLY A N 1
ATOM 677 C CA . GLY A 1 87 ? 20.349 12.464 -0.901 1.00 86.06 87 GLY A CA 1
ATOM 678 C C . GLY A 1 87 ? 20.191 12.722 0.603 1.00 86.06 87 GLY A C 1
ATOM 679 O O . GLY A 1 87 ? 21.127 13.226 1.220 1.00 86.06 87 GLY A O 1
ATOM 680 N N . ALA A 1 88 ? 19.051 12.365 1.207 1.00 87.38 88 ALA A N 1
ATOM 681 C CA . ALA A 1 88 ? 18.907 12.404 2.659 1.00 87.38 88 ALA A CA 1
ATOM 682 C C . ALA A 1 88 ? 19.898 11.439 3.330 1.00 87.38 88 ALA A C 1
ATOM 684 O O . ALA A 1 88 ? 20.036 10.284 2.922 1.00 87.38 88 ALA A O 1
ATOM 685 N N . THR A 1 89 ? 20.564 11.903 4.385 1.00 92.38 89 THR A N 1
ATOM 686 C CA . THR A 1 89 ? 21.379 11.031 5.238 1.00 92.38 89 THR A CA 1
ATOM 687 C C . THR A 1 89 ? 20.486 10.091 6.048 1.00 92.38 89 THR A C 1
ATOM 689 O O . THR A 1 89 ? 19.303 10.365 6.254 1.00 92.38 89 THR A O 1
ATOM 692 N N . GLU A 1 90 ? 21.044 8.999 6.576 1.00 87.38 90 GLU A N 1
ATOM 693 C CA . GLU A 1 90 ? 20.299 8.078 7.449 1.00 87.38 90 GLU A CA 1
ATOM 694 C C . GLU A 1 90 ? 19.678 8.786 8.662 1.00 87.38 90 GLU A C 1
ATOM 696 O O . GLU A 1 90 ? 18.542 8.498 9.036 1.00 87.38 90 GLU A O 1
ATOM 701 N N . ALA A 1 91 ? 20.383 9.764 9.242 1.00 90.06 91 ALA A N 1
ATOM 702 C CA . ALA A 1 91 ? 19.866 10.562 10.350 1.00 90.06 91 ALA A CA 1
ATOM 703 C C . ALA A 1 91 ? 18.629 11.380 9.934 1.00 90.06 91 ALA A C 1
ATOM 705 O O . ALA A 1 91 ? 17.617 11.375 10.635 1.00 90.06 91 ALA A O 1
ATOM 706 N N . GLN A 1 92 ? 18.677 12.020 8.760 1.00 87.94 92 GLN A N 1
ATOM 707 C CA . GLN A 1 92 ? 17.550 12.780 8.208 1.00 87.94 92 GLN A CA 1
ATOM 708 C C . GLN A 1 92 ? 16.373 11.865 7.850 1.00 87.94 92 GLN A C 1
ATOM 710 O O . GLN A 1 92 ? 15.227 12.185 8.159 1.00 87.94 92 GLN A O 1
ATOM 715 N N . ALA A 1 93 ? 16.646 10.705 7.253 1.00 85.25 93 ALA A N 1
ATOM 716 C CA . ALA A 1 93 ? 15.648 9.678 6.978 1.00 85.25 93 ALA A CA 1
ATOM 717 C C . ALA A 1 93 ? 14.961 9.195 8.268 1.00 85.25 93 ALA A C 1
ATOM 719 O O . ALA A 1 93 ? 13.732 9.115 8.321 1.00 85.25 93 ALA A O 1
ATOM 720 N N . GLY A 1 94 ? 15.737 8.940 9.327 1.00 84.81 94 GLY A N 1
ATOM 721 C CA . GLY A 1 94 ? 15.224 8.532 10.635 1.00 84.81 94 GLY A CA 1
ATOM 722 C C . GLY A 1 94 ? 14.370 9.606 11.315 1.00 84.81 94 GLY A C 1
ATOM 723 O O . GLY A 1 94 ? 13.386 9.291 11.985 1.00 84.81 94 GLY A O 1
ATOM 724 N N . GLU A 1 95 ? 14.698 10.882 11.131 1.00 88.31 95 GLU A N 1
ATOM 725 C CA . GLU A 1 95 ? 13.908 11.997 11.661 1.00 88.31 95 GLU A CA 1
ATOM 726 C C . GLU A 1 95 ? 12.598 12.207 10.893 1.00 88.31 95 GLU A C 1
ATOM 728 O O . GLU A 1 95 ? 11.536 12.343 11.502 1.00 88.31 95 GLU A O 1
ATOM 733 N N . I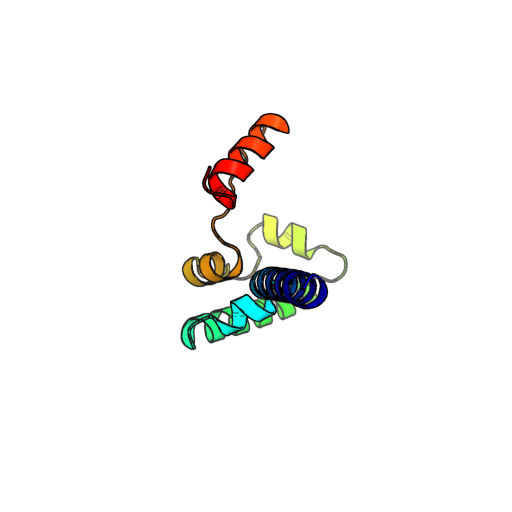LE A 1 96 ? 12.639 12.114 9.560 1.00 83.81 96 ILE A N 1
ATOM 734 C CA . ILE A 1 96 ? 11.434 12.119 8.719 1.00 83.81 96 ILE A CA 1
ATOM 735 C C . ILE A 1 96 ? 10.517 10.953 9.102 1.00 83.81 96 ILE A C 1
ATOM 737 O O . ILE A 1 96 ? 9.306 11.144 9.233 1.00 83.81 96 ILE A O 1
ATOM 741 N N . TYR A 1 97 ? 11.083 9.762 9.319 1.00 78.44 97 TYR A N 1
ATOM 742 C CA . TYR A 1 97 ? 10.322 8.593 9.743 1.00 78.44 97 TYR A CA 1
ATOM 743 C C . TYR A 1 97 ? 9.639 8.817 11.095 1.00 78.44 97 TYR A C 1
ATOM 745 O O . TYR A 1 97 ? 8.438 8.589 11.195 1.00 78.44 97 TYR A O 1
ATOM 753 N N . ARG A 1 98 ? 10.353 9.304 12.121 1.00 80.94 98 ARG A N 1
ATOM 754 C CA . ARG A 1 98 ? 9.761 9.557 13.450 1.00 80.94 98 ARG A CA 1
ATOM 755 C C . ARG A 1 98 ? 8.589 10.535 13.381 1.00 80.94 98 ARG A C 1
ATOM 757 O O . ARG A 1 98 ? 7.493 10.198 13.817 1.00 80.94 98 ARG A O 1
ATOM 764 N N . ARG A 1 99 ? 8.774 11.675 12.717 1.00 79.44 99 ARG A N 1
ATOM 765 C CA . ARG A 1 99 ? 7.724 12.691 12.575 1.00 79.44 99 ARG A CA 1
ATOM 766 C C . ARG A 1 99 ? 6.479 12.169 11.847 1.00 79.44 99 ARG A C 1
ATOM 768 O O . ARG A 1 99 ? 5.357 12.479 12.226 1.00 79.44 99 ARG A O 1
ATOM 775 N N . VAL A 1 100 ? 6.657 11.388 10.776 1.00 74.25 100 VAL A N 1
ATOM 776 C CA . VAL A 1 100 ? 5.539 10.960 9.909 1.00 74.25 100 VAL A CA 1
ATOM 777 C C . VAL A 1 100 ? 4.885 9.659 10.385 1.00 74.25 100 VAL A C 1
ATOM 779 O O . VAL A 1 100 ? 3.670 9.513 10.268 1.00 74.25 100 VAL A O 1
ATOM 782 N N . ALA A 1 101 ? 5.667 8.708 10.898 1.00 68.69 101 ALA A N 1
ATOM 783 C CA . ALA A 1 101 ? 5.185 7.388 11.304 1.00 68.69 101 ALA A CA 1
ATOM 784 C C . ALA A 1 101 ? 4.802 7.307 12.787 1.00 68.69 101 ALA A C 1
ATOM 786 O O . ALA A 1 101 ? 3.918 6.521 13.126 1.00 68.69 101 ALA A O 1
ATOM 787 N N . LEU A 1 102 ? 5.471 8.073 13.659 1.00 68.75 102 LEU A N 1
ATOM 788 C CA . LEU A 1 102 ? 5.265 8.029 15.113 1.00 68.75 102 LEU A CA 1
ATOM 789 C C . LEU A 1 102 ? 4.531 9.263 15.658 1.00 68.75 102 LEU A C 1
ATOM 791 O O . LEU A 1 102 ? 3.939 9.169 16.729 1.00 68.75 102 LEU A O 1
ATOM 795 N N . GLY A 1 103 ? 4.484 10.365 14.899 1.00 60.44 103 GLY A N 1
ATOM 796 C CA . GLY A 1 103 ? 3.747 11.575 15.278 1.00 60.44 103 GLY A CA 1
ATOM 797 C C . GLY A 1 103 ? 4.440 12.435 16.339 1.00 60.44 103 GLY A C 1
ATOM 798 O O . GLY A 1 103 ? 3.742 13.153 17.054 1.00 60.44 103 GLY A O 1
ATOM 799 N N . ASP A 1 104 ? 5.772 12.337 16.434 1.00 50.34 104 ASP A N 1
ATOM 800 C CA . ASP A 1 104 ? 6.633 13.200 17.262 1.00 50.34 104 ASP A CA 1
ATOM 801 C C . ASP A 1 104 ? 6.810 14.611 16.666 1.00 50.34 104 ASP A C 1
ATOM 803 O O . ASP A 1 104 ? 6.909 14.730 15.416 1.00 50.34 104 ASP A O 1
#

Sequence (104 aa):
MTRIAGLRRRLDAITVTFSGTLAAKLIKLTVDQRRQYDEWRDRMAVFYASYPDGEAYGQMINGDGPSPLPRDVRLALFGATIGIPTGATEAQAGEIYRRVALGD

Foldseek 3Di:
DPPVVVVVVVVVVVVVVCCLDLVVLLVVDDPVLNVLVVVLVVQQVVLCVVDPPPCSVVCVVVVVGDDDRDPVSCCSRPNDDQDDDDPDDPVRSVVSCCCRVVVD

Secondary structure (DSSP, 8-state):
-HHHHHHHHHHHHHHHHHHHSHHHHHHTS-HHHHHHHHHHHHHHHHHHHHSGGGHHHHHHHHT-SPPPPPHHHHHHHH-S---PPTT--HHHHHHHHIIIII--